Protein AF-A0A183EEW7-F1 (afdb_monomer_lite)

Foldseek 3Di:
DDDDDDDDDDDDDDPPPPDPPVPPPVVVVVVVDDPVVVVVVVVVVVCVVVVCCVPDPVNVVVVVVVVVVCCVVCVPPPVVVVVVVVVQVVPDDPDDDDPDDDDDDDPDPQPPLDQPPPPPPDDPQVSVVSSVLLVVLVVCVVVVVDDAQPDWDWDADPVDNDIDIDDGPDHSSRD

Sequence (175 aa):
MPGKTNGTANGSAERPFVGFDPEDPEYIKELQRPAAIKEDLSEMERRKRVQEVLESKSFCRELEELIKQESESHKSDPDHLKTLQRLSELTLPHGQIAASSLHNIGAGAVLPIADLRGSDKYTKLEKLLRNKLASLYRLADLFQWSQGIYNHITLRLPDSDEILINPFGLLYHEI

pLDDT: mean 73.31, std 17.77, range [33.22, 94.94]

Secondary structure (DSSP, 8-state):
---------------------TT-HHHHHHHTS-HHHHHHHHHHHHHHHHHHHHT-HHHHHHHHHHHHHHHHHSTT-HHHHHHHHHHHHHHS-TT----SS-SS--SS--------TT-TTS-HHHHHHHHHHHHHHHHHHHTT---TT-----EE-TTSS-EE-PPTT--GGG-

Structure (mmCIF, N/CA/C/O backbone):
data_AF-A0A183EEW7-F1
#
_entry.id   AF-A0A183EEW7-F1
#
loop_
_atom_site.group_PDB
_atom_site.id
_atom_site.type_symbol
_atom_site.label_atom_id
_atom_site.label_alt_id
_atom_site.label_comp_id
_atom_si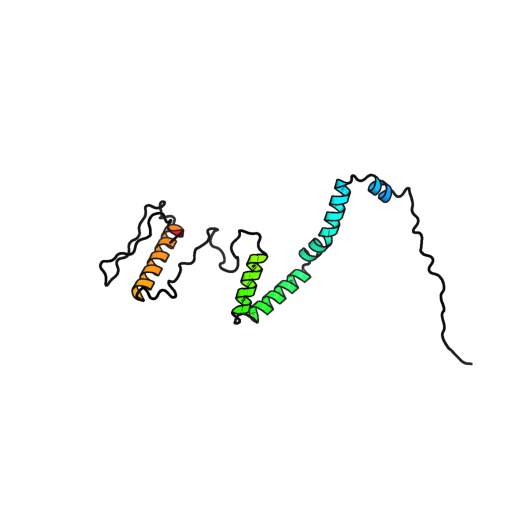te.label_asym_id
_atom_site.label_entity_id
_atom_site.label_seq_id
_atom_site.pdbx_PDB_ins_code
_atom_site.Cartn_x
_atom_site.Cartn_y
_atom_site.Cartn_z
_atom_site.occupancy
_atom_site.B_iso_or_equiv
_atom_site.auth_seq_id
_atom_site.auth_comp_id
_atom_site.auth_asym_id
_atom_site.auth_atom_id
_atom_site.pdbx_PDB_model_num
ATOM 1 N N . MET A 1 1 ? 20.729 -7.124 91.408 1.00 33.22 1 MET A N 1
ATOM 2 C CA . MET A 1 1 ? 2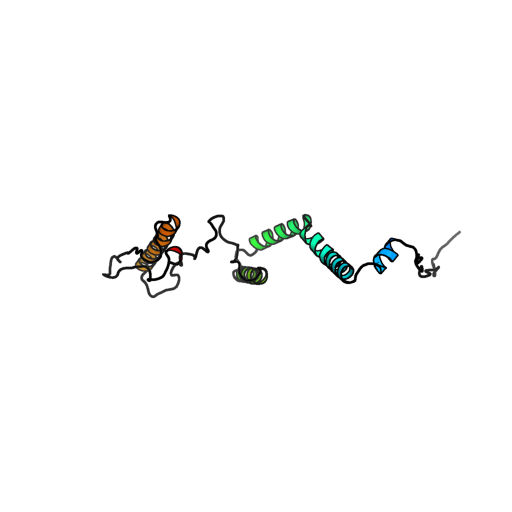1.500 -6.833 90.176 1.00 33.22 1 MET A CA 1
ATOM 3 C C . MET A 1 1 ? 22.124 -8.134 89.690 1.00 33.22 1 MET A C 1
ATOM 5 O O . MET A 1 1 ? 22.601 -8.847 90.564 1.00 33.22 1 MET A O 1
ATOM 9 N N . PRO A 1 2 ? 22.346 -8.353 88.383 1.00 47.50 2 PRO A N 1
ATOM 10 C CA . PRO A 1 2 ? 21.475 -8.501 87.195 1.00 47.50 2 PRO A CA 1
ATOM 11 C C . PRO A 1 2 ? 21.328 -10.027 86.854 1.00 47.50 2 PRO A C 1
ATOM 13 O O . PRO A 1 2 ? 21.739 -10.842 87.662 1.00 47.50 2 PRO A O 1
ATOM 16 N N . GLY A 1 3 ? 20.763 -10.565 85.767 1.00 33.66 3 GLY A N 1
ATOM 17 C CA . GLY A 1 3 ? 20.224 -10.056 84.509 1.00 33.66 3 GLY A CA 1
ATOM 18 C C . GLY A 1 3 ? 19.678 -11.207 83.625 1.00 33.66 3 GLY A C 1
ATOM 19 O O . GLY A 1 3 ? 20.114 -12.343 83.750 1.00 33.66 3 GLY A O 1
ATOM 20 N N . LYS A 1 4 ? 18.709 -10.849 82.766 1.00 43.38 4 LYS A N 1
ATOM 21 C CA . LYS A 1 4 ? 18.309 -11.366 81.430 1.00 43.38 4 LYS A CA 1
ATOM 22 C C . LYS A 1 4 ? 18.476 -12.868 81.087 1.00 43.38 4 LYS A C 1
ATOM 24 O O . LYS A 1 4 ? 19.589 -13.366 81.029 1.00 43.38 4 LYS A O 1
ATOM 29 N N . THR A 1 5 ? 17.412 -13.501 80.571 1.00 44.38 5 THR A N 1
ATOM 30 C CA . THR A 1 5 ? 17.242 -13.789 79.120 1.00 44.38 5 THR A CA 1
ATOM 31 C C . THR A 1 5 ? 15.863 -14.389 78.778 1.00 44.38 5 THR A C 1
ATOM 33 O O . THR A 1 5 ? 15.269 -15.131 79.548 1.00 44.38 5 THR A O 1
ATOM 36 N N . ASN A 1 6 ? 15.388 -13.957 77.607 1.00 37.22 6 ASN A N 1
ATOM 37 C CA . ASN A 1 6 ? 14.217 -14.285 76.785 1.00 37.22 6 ASN A CA 1
ATOM 38 C C . ASN A 1 6 ? 13.568 -15.678 76.867 1.00 37.22 6 ASN A C 1
ATOM 40 O O . ASN A 1 6 ? 14.247 -16.697 76.900 1.00 37.22 6 ASN A O 1
ATOM 44 N N . GLY A 1 7 ? 12.248 -15.687 76.642 1.00 34.69 7 GLY A N 1
ATOM 45 C CA . GLY A 1 7 ? 11.515 -16.864 76.174 1.00 34.69 7 GLY A CA 1
ATOM 46 C C . GLY A 1 7 ? 9.996 -16.695 76.204 1.00 34.69 7 GLY A C 1
ATOM 47 O O . GLY A 1 7 ? 9.325 -17.359 76.983 1.00 34.69 7 GLY A O 1
ATOM 48 N N . THR A 1 8 ? 9.442 -15.795 75.390 1.00 40.09 8 THR A N 1
ATOM 49 C CA . THR A 1 8 ? 7.995 -15.690 75.139 1.00 40.09 8 THR A CA 1
ATOM 50 C C . THR A 1 8 ? 7.510 -16.968 74.447 1.00 40.09 8 THR A C 1
ATOM 52 O O . THR A 1 8 ? 7.930 -17.244 73.326 1.00 40.09 8 THR A O 1
ATOM 55 N N . ALA A 1 9 ? 6.622 -17.737 75.082 1.00 33.97 9 ALA A N 1
ATOM 56 C CA . ALA A 1 9 ? 5.946 -18.873 74.455 1.00 33.97 9 ALA A CA 1
ATOM 57 C C . ALA A 1 9 ? 4.420 -18.705 74.548 1.00 33.97 9 ALA A C 1
ATOM 59 O O . ALA A 1 9 ? 3.813 -18.953 75.583 1.00 33.97 9 ALA A O 1
ATOM 60 N N . ASN A 1 10 ? 3.857 -18.249 73.424 1.00 34.56 10 ASN A N 1
ATOM 61 C CA . ASN A 1 10 ? 2.482 -18.396 72.935 1.00 34.56 10 ASN A CA 1
ATOM 62 C C . ASN A 1 10 ? 1.304 -18.118 73.884 1.00 34.56 10 ASN A C 1
ATOM 64 O O . ASN A 1 10 ? 0.737 -19.022 74.493 1.00 34.56 10 ASN A O 1
ATOM 68 N N . GLY A 1 11 ? 0.825 -16.871 73.834 1.00 34.47 11 GLY A N 1
ATOM 69 C CA . GLY A 1 11 ? -0.585 -16.541 74.030 1.00 34.47 11 GLY A CA 1
ATOM 70 C C . GLY A 1 11 ? -1.328 -16.512 72.686 1.00 34.47 11 GLY A C 1
ATOM 71 O O . GLY A 1 11 ? -0.882 -15.849 71.756 1.00 34.47 11 GLY A O 1
ATOM 72 N N . SER A 1 12 ? -2.439 -17.254 72.628 1.00 40.44 12 SER A N 1
ATOM 73 C CA . SER A 1 12 ? -3.678 -17.013 71.863 1.00 40.44 12 SER A CA 1
ATOM 74 C C . SER A 1 12 ? -3.612 -16.483 70.419 1.00 40.44 12 SER A C 1
ATOM 76 O O . SER A 1 12 ? -3.334 -15.311 70.183 1.00 40.44 12 SER A O 1
ATOM 78 N N . ALA A 1 13 ? -4.122 -17.283 69.481 1.00 38.66 13 ALA A N 1
ATOM 79 C CA . ALA A 1 13 ? -4.906 -16.758 68.365 1.00 38.66 13 ALA A CA 1
ATOM 80 C C . ALA A 1 13 ? -6.087 -17.705 68.127 1.00 38.66 13 ALA A C 1
ATOM 82 O O . ALA A 1 13 ? -6.046 -18.596 67.276 1.00 38.66 13 ALA A O 1
ATOM 83 N N . GLU A 1 14 ? -7.124 -17.543 68.951 1.00 43.19 14 GLU A N 1
ATOM 84 C CA . GLU A 1 14 ? -8.460 -18.000 68.592 1.00 43.19 14 GLU A CA 1
ATOM 85 C C . GLU A 1 14 ? -8.779 -17.448 67.204 1.00 43.19 14 GLU A C 1
ATOM 87 O O . GLU A 1 14 ? -8.611 -16.254 66.947 1.00 43.19 14 GLU A O 1
ATOM 92 N N . ARG A 1 15 ? -9.182 -18.325 66.283 1.00 52.72 15 ARG A N 1
ATOM 93 C CA . ARG A 1 15 ? -9.720 -17.887 64.998 1.00 52.72 15 ARG A CA 1
ATOM 94 C C . ARG A 1 15 ? -10.941 -17.030 65.326 1.00 52.72 15 ARG A C 1
ATOM 96 O O . ARG A 1 15 ? -11.871 -17.577 65.921 1.00 52.72 15 ARG A O 1
ATOM 103 N N . PRO A 1 16 ? -10.972 -15.735 64.978 1.00 44.00 16 PRO A N 1
ATOM 104 C CA . PRO A 1 16 ? -12.184 -14.973 65.166 1.00 44.00 16 PRO A CA 1
ATOM 105 C C . PRO A 1 16 ? -13.193 -15.565 64.184 1.00 44.00 16 PRO A C 1
ATOM 107 O O . PRO A 1 16 ? -13.060 -15.415 62.969 1.00 44.00 16 PRO A O 1
ATOM 110 N N . PHE A 1 17 ? -14.181 -16.289 64.706 1.00 48.69 17 PHE A N 1
ATOM 111 C CA . PHE A 1 17 ? -15.465 -16.397 64.036 1.00 48.69 17 PHE A CA 1
ATOM 112 C C . PHE A 1 17 ? -15.974 -14.959 63.936 1.00 48.69 17 PHE A C 1
ATOM 114 O O . PHE A 1 17 ? -16.529 -14.417 64.889 1.00 48.69 17 PHE A O 1
ATOM 121 N N . VAL A 1 18 ? -15.639 -14.297 62.827 1.00 58.03 18 VAL A N 1
ATOM 122 C CA . VAL A 1 18 ? -16.163 -12.981 62.472 1.00 58.03 18 VAL A CA 1
ATOM 123 C C . VAL A 1 18 ? -17.675 -13.106 62.569 1.00 58.03 18 VAL A C 1
ATOM 125 O O . VAL A 1 18 ? -18.242 -14.021 61.971 1.00 58.03 18 VAL A O 1
ATOM 128 N N . GLY A 1 19 ? -18.286 -12.268 63.409 1.00 58.41 19 GLY A N 1
ATOM 129 C CA . GLY A 1 19 ? -19.716 -12.287 63.682 1.00 58.41 19 GLY A CA 1
ATOM 130 C C . GLY A 1 19 ? -20.487 -12.295 62.372 1.00 58.41 19 GLY A C 1
ATOM 131 O O . GLY A 1 19 ? -20.518 -11.297 61.661 1.00 58.41 19 GLY A O 1
ATOM 132 N N . PHE A 1 20 ? -21.051 -13.453 62.043 1.00 56.03 20 PHE A N 1
ATOM 133 C CA . PHE A 1 20 ? -22.032 -13.583 60.987 1.00 56.03 20 PHE A CA 1
ATOM 134 C C . PHE A 1 20 ? -23.283 -12.905 61.526 1.00 56.03 20 PHE A C 1
ATOM 136 O O . PHE A 1 20 ? -23.960 -13.476 62.379 1.00 56.03 20 PHE A O 1
ATOM 143 N N . ASP A 1 21 ? -23.504 -11.657 61.123 1.00 68.25 21 ASP A N 1
ATOM 144 C CA . ASP A 1 21 ? -24.768 -10.979 61.358 1.00 68.25 21 ASP A CA 1
ATOM 145 C C . ASP A 1 21 ? -25.721 -11.400 60.228 1.00 68.25 21 ASP A C 1
ATOM 147 O O . ASP A 1 21 ? -25.573 -10.929 59.098 1.00 68.25 21 ASP A O 1
ATOM 151 N N . PRO A 1 22 ? -26.651 -12.341 60.477 1.00 65.38 22 PRO A N 1
ATOM 152 C CA . PRO A 1 22 ? -27.597 -12.790 59.460 1.00 65.38 22 PRO A CA 1
ATOM 153 C C . PRO A 1 22 ? -28.525 -11.667 58.971 1.00 65.38 22 PRO A C 1
ATOM 155 O O . PRO A 1 22 ? -29.168 -11.841 57.938 1.00 65.38 22 PRO A O 1
ATOM 158 N N . GLU A 1 23 ? -28.580 -10.536 59.683 1.00 67.38 23 GLU A N 1
ATOM 159 C CA . GLU A 1 23 ? -29.380 -9.360 59.342 1.00 67.38 23 GLU A CA 1
ATOM 160 C C . GLU A 1 23 ? -28.558 -8.248 58.658 1.00 67.38 23 GLU A C 1
ATOM 162 O O . GLU A 1 23 ? -29.085 -7.157 58.425 1.00 67.38 23 GLU A O 1
ATOM 167 N N . ASP A 1 24 ? -27.285 -8.492 58.302 1.00 79.19 24 ASP A N 1
ATOM 168 C CA . ASP A 1 24 ? -26.484 -7.510 57.561 1.00 79.19 24 ASP A CA 1
ATOM 169 C C . ASP A 1 24 ? -27.147 -7.204 56.197 1.00 79.19 24 ASP A C 1
ATOM 171 O O . ASP A 1 24 ? -27.303 -8.106 55.357 1.00 79.19 24 ASP A O 1
ATOM 175 N N . PRO A 1 25 ? -27.543 -5.942 55.933 1.00 72.44 25 PRO A N 1
ATOM 176 C CA . PRO A 1 25 ? -28.188 -5.561 54.681 1.00 72.44 25 PRO A CA 1
ATOM 177 C C . PRO A 1 25 ? -27.328 -5.837 53.436 1.00 72.44 25 PRO A C 1
ATOM 179 O O . PRO A 1 25 ? -27.893 -6.054 52.360 1.00 72.44 25 PRO A O 1
ATOM 182 N N . GLU A 1 26 ? -25.993 -5.856 53.543 1.00 71.75 26 GLU A N 1
ATOM 183 C CA . GLU A 1 26 ? -25.095 -6.250 52.443 1.00 71.75 26 GLU A CA 1
ATOM 184 C C . GLU A 1 26 ? -25.220 -7.751 52.130 1.00 71.75 26 GLU A C 1
ATOM 186 O O . GLU A 1 26 ? -25.389 -8.132 50.968 1.00 71.75 26 GLU A O 1
ATOM 191 N N . TYR A 1 27 ? -25.239 -8.601 53.162 1.00 71.06 27 TYR A N 1
ATOM 192 C CA . TYR A 1 27 ? -25.342 -10.056 53.028 1.00 71.06 27 TYR A CA 1
ATOM 193 C C . TYR A 1 27 ? -26.699 -10.496 52.455 1.00 71.06 27 TYR A C 1
ATOM 195 O O . TYR A 1 27 ? -26.764 -11.314 51.531 1.00 71.06 27 TYR A O 1
ATOM 203 N N . ILE A 1 28 ? -27.795 -9.897 52.935 1.00 75.69 28 ILE A N 1
ATOM 204 C CA . ILE A 1 28 ? -29.150 -10.157 52.421 1.00 75.69 28 ILE A CA 1
ATOM 205 C C . ILE A 1 28 ? -29.246 -9.765 50.940 1.00 75.69 28 ILE A C 1
ATOM 207 O O . ILE A 1 28 ? -29.796 -10.508 50.121 1.00 75.69 28 ILE A O 1
ATOM 211 N N . LYS A 1 29 ? -28.672 -8.617 50.571 1.00 74.81 29 LYS A N 1
ATOM 212 C CA . LYS A 1 29 ? -28.634 -8.129 49.188 1.00 74.81 29 LYS A CA 1
ATOM 213 C C . LYS A 1 29 ? -27.798 -9.031 48.281 1.00 74.81 29 LYS A C 1
ATOM 215 O O . LYS A 1 29 ? -28.120 -9.171 47.101 1.00 74.81 29 LYS A O 1
ATOM 220 N N . GLU A 1 30 ? -26.748 -9.650 48.810 1.00 70.31 30 GLU A N 1
ATOM 221 C CA . GLU A 1 30 ? -25.926 -10.606 48.073 1.00 70.31 30 GLU A CA 1
ATOM 222 C C . GLU A 1 30 ? -26.645 -11.947 47.844 1.00 70.31 30 GLU A C 1
ATOM 224 O O . GLU A 1 30 ? -26.549 -12.503 46.747 1.00 70.31 30 GLU A O 1
ATOM 229 N N . LEU A 1 31 ? -27.430 -12.428 48.819 1.00 74.38 31 LEU A N 1
ATOM 230 C CA . LEU A 1 31 ? -28.286 -13.617 48.670 1.00 74.38 31 LEU A CA 1
ATOM 231 C C . LEU A 1 31 ? -29.438 -13.401 47.680 1.00 74.38 31 LEU A C 1
ATOM 233 O O . LEU A 1 31 ? -29.817 -14.318 46.955 1.00 74.38 31 LEU A O 1
ATOM 237 N N . GLN A 1 32 ? -30.004 -12.192 47.657 1.00 77.00 32 GLN A N 1
ATOM 238 C CA . GLN A 1 32 ? -31.115 -11.824 46.773 1.00 77.00 32 GLN A CA 1
ATOM 239 C C . GLN A 1 32 ? -30.662 -11.450 45.353 1.00 77.00 32 GLN A C 1
ATOM 241 O O . GLN A 1 32 ? -31.503 -11.229 44.479 1.00 77.00 32 GLN A O 1
ATOM 246 N N . ARG A 1 33 ? -29.348 -11.371 45.094 1.00 82.31 33 ARG A N 1
ATOM 247 C CA . ARG A 1 33 ? -28.809 -10.997 43.784 1.00 82.31 33 ARG A CA 1
ATOM 248 C C . ARG A 1 33 ? -29.007 -12.144 42.773 1.00 82.31 33 ARG A C 1
ATOM 250 O O . ARG A 1 33 ? -28.500 -13.243 42.995 1.00 82.31 33 ARG A O 1
ATOM 257 N N . PRO A 1 34 ? -29.680 -11.904 41.631 1.00 83.44 34 PRO A N 1
ATOM 258 C CA . PRO A 1 34 ? -29.804 -12.886 40.555 1.00 83.44 34 PRO A CA 1
ATOM 259 C C . PRO A 1 34 ? -28.440 -13.392 40.062 1.00 83.44 34 PRO A C 1
ATOM 261 O O . PRO A 1 34 ? -27.483 -12.619 39.985 1.00 83.44 34 PRO A O 1
ATOM 264 N N . ALA A 1 35 ? -28.367 -14.668 39.666 1.00 76.75 35 ALA A N 1
ATOM 265 C CA . ALA A 1 35 ? -27.117 -15.331 39.276 1.00 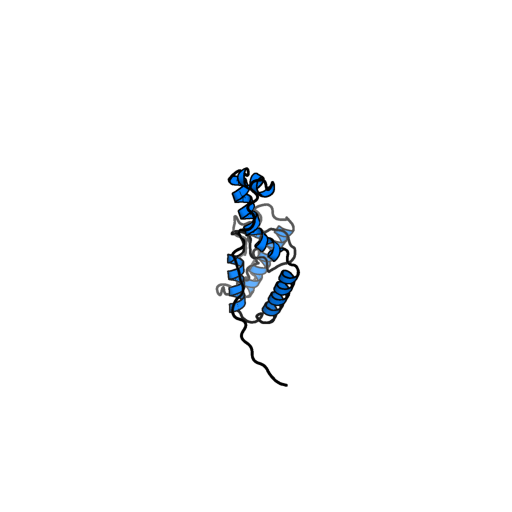76.75 35 ALA A CA 1
ATOM 266 C C . ALA A 1 35 ? -26.341 -14.588 38.170 1.00 76.75 35 ALA A C 1
ATOM 268 O O . ALA A 1 35 ? -25.135 -14.409 38.304 1.00 76.75 35 ALA A O 1
ATOM 269 N N . ALA A 1 36 ? -27.038 -14.069 37.152 1.00 78.81 36 ALA A N 1
ATOM 270 C CA . ALA A 1 36 ? -26.425 -13.300 36.064 1.00 78.81 36 ALA A CA 1
ATOM 271 C C . ALA A 1 36 ? -25.698 -12.035 36.562 1.00 78.81 36 ALA A C 1
ATOM 273 O O . ALA A 1 36 ? -24.580 -11.753 36.155 1.00 78.81 36 ALA A O 1
ATOM 274 N N . ILE A 1 37 ? -26.285 -11.307 37.521 1.00 78.69 37 ILE A N 1
ATOM 275 C CA . ILE A 1 37 ? -25.688 -10.076 38.066 1.00 78.69 37 ILE A CA 1
ATOM 276 C C . ILE A 1 37 ? -24.471 -10.405 38.943 1.00 78.69 37 ILE A C 1
ATOM 278 O O . ILE A 1 37 ? -23.512 -9.639 39.009 1.00 78.69 37 ILE A O 1
ATOM 282 N N . LYS A 1 38 ? -24.502 -11.544 39.645 1.00 81.00 38 LYS A N 1
ATOM 283 C CA . LYS A 1 38 ? -23.371 -12.006 40.459 1.00 81.00 38 LYS A CA 1
ATOM 284 C C . LYS A 1 38 ? -22.182 -12.413 39.586 1.00 81.00 38 LYS A C 1
ATOM 286 O O . LYS A 1 38 ? -21.050 -12.071 39.918 1.00 81.00 38 LYS A O 1
ATOM 291 N N . GLU A 1 39 ? -22.450 -13.100 38.480 1.00 82.44 39 GLU A N 1
ATOM 292 C CA . GLU A 1 39 ? -21.442 -13.459 37.483 1.00 82.44 39 GLU A CA 1
ATOM 293 C C . GLU A 1 39 ? -20.824 -12.204 36.855 1.00 82.44 39 GLU A C 1
ATOM 295 O O . GLU A 1 39 ? -19.605 -12.037 36.926 1.00 82.44 39 GLU A O 1
ATOM 300 N N . ASP A 1 40 ? -21.649 -11.261 36.395 1.00 84.81 40 ASP A N 1
ATOM 301 C CA . ASP A 1 40 ? -21.193 -9.987 35.829 1.00 84.81 40 ASP A CA 1
ATOM 302 C C . ASP A 1 40 ? -20.330 -9.176 36.809 1.00 84.81 40 ASP A C 1
ATOM 304 O O . ASP A 1 40 ? -19.291 -8.639 36.427 1.00 84.81 40 ASP A O 1
ATOM 308 N N . LEU A 1 41 ? -20.709 -9.095 38.091 1.00 82.38 41 LEU A N 1
ATOM 309 C CA . LEU A 1 41 ? -19.906 -8.405 39.110 1.00 82.38 41 LEU A CA 1
ATOM 310 C C . LEU A 1 41 ? -18.563 -9.095 39.349 1.00 82.38 41 LEU A C 1
ATOM 312 O O . LEU A 1 41 ? -17.545 -8.413 39.441 1.00 82.38 41 LEU A O 1
ATOM 316 N N . SER A 1 42 ? -18.540 -10.429 39.372 1.00 82.50 42 SER A N 1
ATOM 317 C CA . SER A 1 42 ? -17.289 -11.185 39.478 1.00 82.50 42 SER A CA 1
ATOM 318 C C . SER A 1 42 ? -16.390 -10.974 38.254 1.00 82.50 42 SER A C 1
ATOM 320 O O . SER A 1 42 ? -15.171 -10.837 38.384 1.00 82.50 42 SER A O 1
ATOM 322 N N . GLU A 1 43 ? -16.978 -10.868 37.058 1.00 82.75 43 GLU A N 1
ATOM 323 C CA . GLU A 1 43 ? -16.247 -10.541 35.839 1.00 82.75 43 GLU A CA 1
ATOM 324 C C . GLU A 1 43 ? -15.702 -9.112 35.874 1.00 82.75 43 GLU A C 1
ATOM 326 O O . GLU A 1 43 ? -14.543 -8.892 35.509 1.00 82.75 43 GLU A O 1
ATOM 331 N N . MET A 1 44 ? -16.501 -8.145 36.333 1.00 79.06 44 MET A N 1
ATOM 332 C CA . MET A 1 44 ? -16.076 -6.756 36.501 1.00 79.06 44 MET A CA 1
ATOM 333 C C . MET A 1 44 ? -14.939 -6.639 37.523 1.00 79.06 44 MET A C 1
ATOM 335 O O . MET A 1 44 ? -13.940 -5.976 37.246 1.00 79.06 44 MET A O 1
ATOM 339 N N . GLU A 1 45 ? -15.014 -7.338 38.656 1.00 81.00 45 GLU A N 1
ATOM 340 C CA . GLU A 1 45 ? -13.935 -7.393 39.650 1.00 81.00 45 GLU A CA 1
ATOM 341 C C . GLU A 1 45 ? -12.673 -8.067 39.097 1.00 81.00 45 GLU A C 1
ATOM 343 O O . GLU A 1 45 ? -11.559 -7.584 39.319 1.00 81.00 45 GLU A O 1
ATOM 348 N N . ARG A 1 46 ? -12.823 -9.132 38.298 1.00 80.44 46 ARG A N 1
ATOM 349 C CA . ARG A 1 46 ? -11.697 -9.787 37.617 1.00 80.44 46 ARG A CA 1
ATOM 350 C C . ARG A 1 46 ? -10.991 -8.835 36.649 1.00 80.44 46 ARG A C 1
ATOM 352 O O . ARG A 1 46 ? -9.761 -8.853 36.569 1.00 80.44 46 ARG A O 1
ATOM 359 N N . ARG A 1 47 ? -11.753 -8.003 35.932 1.00 82.56 47 ARG A N 1
ATOM 360 C CA . ARG A 1 47 ? -11.241 -7.014 34.966 1.00 82.56 47 ARG A CA 1
ATOM 361 C C . ARG A 1 47 ? -10.719 -5.735 35.632 1.00 82.56 47 ARG A C 1
ATOM 363 O O . ARG A 1 47 ? -9.904 -5.048 35.024 1.00 82.56 47 ARG A O 1
ATOM 370 N N . LYS A 1 48 ? -11.094 -5.449 36.885 1.00 86.50 48 LYS A N 1
ATOM 371 C CA . LYS A 1 48 ? -10.679 -4.247 37.631 1.00 86.50 48 LYS A CA 1
ATOM 372 C C . LYS A 1 48 ? -9.160 -4.071 37.697 1.00 86.50 48 LYS A C 1
ATOM 374 O O . LYS A 1 48 ? -8.664 -2.985 37.432 1.00 86.50 48 LYS A O 1
ATOM 379 N N . ARG A 1 49 ? -8.411 -5.150 37.953 1.00 82.44 49 ARG A N 1
ATOM 380 C CA . ARG A 1 49 ? -6.935 -5.096 37.986 1.00 82.44 49 ARG A CA 1
ATOM 381 C C . ARG A 1 49 ? -6.321 -4.738 36.631 1.00 82.44 49 ARG A C 1
ATOM 383 O O . ARG A 1 49 ? -5.320 -4.038 36.583 1.00 82.44 49 ARG A O 1
ATOM 390 N N . VAL A 1 50 ? -6.907 -5.218 35.534 1.00 83.38 50 VAL A N 1
ATOM 391 C CA . VAL A 1 50 ? -6.441 -4.888 34.176 1.00 83.38 50 VAL A CA 1
ATOM 392 C C . VAL A 1 50 ? -6.731 -3.422 33.871 1.00 83.38 50 VAL A C 1
ATOM 394 O O . VAL A 1 50 ? -5.864 -2.730 33.348 1.00 83.38 50 VAL A O 1
ATOM 397 N N . GLN A 1 51 ? -7.913 -2.942 34.258 1.00 81.44 51 GLN A N 1
ATOM 398 C CA . GLN A 1 51 ? -8.286 -1.538 34.118 1.00 81.44 51 GLN A CA 1
ATOM 399 C C . GLN A 1 51 ? -7.325 -0.621 34.885 1.00 81.44 51 GLN A C 1
ATOM 401 O O . GLN A 1 51 ? -6.810 0.331 34.311 1.00 81.44 51 GLN A O 1
ATOM 406 N N . GLU A 1 52 ? -7.017 -0.950 36.142 1.00 86.00 52 GLU A N 1
ATOM 407 C CA . GLU A 1 52 ? -6.063 -0.193 36.964 1.00 86.00 52 GLU A CA 1
ATOM 408 C C . GLU A 1 52 ? -4.665 -0.127 36.325 1.00 86.00 52 GLU A C 1
ATOM 410 O O . GLU A 1 52 ? -4.006 0.909 36.391 1.00 86.00 52 GLU A O 1
ATOM 415 N N . VAL A 1 53 ? -4.215 -1.200 35.663 1.00 85.38 53 VAL A N 1
ATOM 416 C CA . VAL A 1 53 ? -2.934 -1.219 34.934 1.00 85.38 53 VAL A CA 1
ATOM 417 C C . VAL A 1 53 ? -2.990 -0.362 33.666 1.00 85.38 53 VAL A C 1
ATOM 419 O O . VAL A 1 53 ? -2.058 0.396 33.414 1.00 85.38 53 VAL A O 1
ATOM 422 N N . LEU A 1 54 ? -4.073 -0.440 32.886 1.00 78.62 54 LEU A N 1
ATOM 423 C CA . LEU A 1 54 ? -4.245 0.347 31.657 1.00 78.62 54 LEU A CA 1
ATOM 424 C C . LEU A 1 54 ? -4.417 1.851 31.929 1.00 78.62 54 LEU A C 1
ATOM 426 O O . LEU A 1 54 ? -3.996 2.675 31.122 1.00 78.62 54 LEU A O 1
ATOM 430 N N . GLU A 1 55 ? -5.015 2.219 33.062 1.00 84.75 55 GLU A N 1
ATOM 431 C CA . GLU A 1 55 ? -5.190 3.615 33.486 1.00 84.75 55 GLU A CA 1
ATOM 432 C C . GLU A 1 55 ? -3.963 4.183 34.222 1.00 84.75 55 GLU A C 1
ATOM 434 O O . GLU A 1 55 ? -3.877 5.393 34.471 1.00 84.75 55 GLU A O 1
ATOM 439 N N . SER A 1 56 ? -2.991 3.336 34.571 1.00 91.94 56 SER A N 1
ATOM 440 C CA . SER A 1 56 ? -1.799 3.741 35.312 1.00 91.94 56 SER A CA 1
ATOM 441 C C . SER A 1 56 ? -0.866 4.606 34.460 1.00 91.94 56 SER A C 1
ATOM 443 O O . SER A 1 56 ? -0.092 4.131 33.630 1.00 91.94 56 SER A O 1
ATOM 445 N N . LYS A 1 57 ? -0.876 5.919 34.724 1.00 89.12 57 LYS A N 1
ATOM 446 C CA . LYS A 1 57 ? -0.012 6.895 34.034 1.00 89.12 57 LYS A CA 1
ATOM 447 C C . LYS A 1 57 ? 1.484 6.649 34.247 1.00 89.12 57 LYS A C 1
ATOM 449 O O . LYS A 1 57 ? 2.278 6.975 33.370 1.00 89.12 57 LYS A O 1
ATOM 454 N N . SER A 1 58 ? 1.881 6.117 35.404 1.00 89.44 58 SER A N 1
ATOM 455 C CA . SER A 1 58 ? 3.287 5.797 35.679 1.00 89.44 58 SER A CA 1
ATOM 456 C C . SER A 1 58 ? 3.751 4.596 34.867 1.00 89.44 58 SER A C 1
ATOM 458 O O . SER A 1 58 ? 4.844 4.633 34.316 1.00 89.44 58 SER A O 1
ATOM 460 N N . PHE A 1 59 ? 2.894 3.581 34.742 1.00 89.50 59 PHE A N 1
ATOM 461 C CA . PHE A 1 59 ? 3.174 2.395 33.945 1.00 89.50 59 PHE A CA 1
ATOM 462 C C . PHE A 1 59 ? 3.302 2.737 32.457 1.00 89.50 59 PHE A C 1
ATOM 464 O O . PHE A 1 59 ? 4.282 2.353 31.827 1.00 89.50 59 PHE A O 1
ATOM 471 N N . CYS A 1 60 ? 2.380 3.539 31.909 1.00 83.12 60 CYS A N 1
ATOM 472 C CA . CYS A 1 60 ? 2.486 4.007 30.523 1.00 83.12 60 CYS A CA 1
ATOM 473 C C . CYS A 1 60 ? 3.789 4.776 30.276 1.00 83.12 60 CYS A C 1
ATOM 475 O O . CYS A 1 60 ? 4.472 4.527 29.288 1.00 83.12 60 CYS A O 1
ATOM 477 N N . ARG A 1 61 ? 4.165 5.673 31.195 1.00 87.88 61 ARG A N 1
ATOM 478 C CA . ARG A 1 61 ? 5.408 6.444 31.081 1.00 87.88 61 ARG A CA 1
ATOM 479 C C . ARG A 1 61 ? 6.651 5.550 31.102 1.00 87.88 61 ARG A C 1
ATOM 481 O O . ARG A 1 61 ? 7.566 5.777 30.320 1.00 87.88 61 ARG A O 1
ATOM 488 N N . GLU A 1 62 ? 6.685 4.557 31.984 1.00 88.62 62 GLU A N 1
ATOM 489 C CA . GLU A 1 62 ? 7.791 3.597 32.074 1.00 88.62 62 GLU A CA 1
ATOM 490 C C . GLU A 1 62 ? 7.901 2.745 30.800 1.00 88.62 62 GLU A C 1
ATOM 492 O O . GLU A 1 62 ? 8.996 2.559 30.272 1.00 88.62 62 GLU A O 1
ATOM 497 N N . LEU A 1 63 ? 6.767 2.300 30.245 1.00 85.12 63 LEU A N 1
ATOM 498 C CA . LEU A 1 63 ? 6.730 1.588 28.967 1.00 85.12 63 LEU A CA 1
ATOM 499 C C . LEU A 1 63 ? 7.216 2.453 27.801 1.00 85.12 63 LEU A C 1
ATOM 501 O O . LEU A 1 63 ? 7.988 1.976 26.973 1.00 85.12 63 LEU A O 1
ATOM 505 N N . GLU A 1 64 ? 6.793 3.715 27.724 1.00 81.62 64 GLU A N 1
ATOM 506 C CA . GLU A 1 64 ? 7.258 4.650 26.693 1.00 81.62 64 GLU A CA 1
ATOM 507 C C . GLU A 1 64 ? 8.776 4.870 26.771 1.00 81.62 64 GLU A C 1
ATOM 509 O O . GLU A 1 64 ? 9.455 4.901 25.742 1.00 81.62 64 GLU A O 1
ATOM 514 N N . GLU A 1 65 ? 9.320 4.987 27.984 1.00 87.38 65 GLU A N 1
ATOM 515 C CA . GLU A 1 65 ? 10.757 5.142 28.214 1.00 87.38 65 GLU A CA 1
ATOM 516 C C . GLU A 1 65 ? 11.536 3.883 27.806 1.00 87.38 65 GLU A C 1
ATOM 518 O O . GLU A 1 65 ? 12.541 3.985 27.097 1.00 87.38 65 GLU A O 1
ATOM 523 N N . LEU A 1 66 ? 11.023 2.699 28.153 1.00 83.06 66 LEU A N 1
ATOM 524 C CA . LEU A 1 66 ? 11.612 1.417 27.773 1.00 83.06 66 LEU A CA 1
ATOM 525 C C . LEU A 1 66 ? 11.598 1.208 26.251 1.00 83.06 66 LEU A C 1
ATOM 527 O O . LEU A 1 66 ? 12.625 0.861 25.669 1.00 83.06 66 LEU A O 1
ATOM 531 N N . ILE A 1 67 ? 10.468 1.486 25.589 1.00 80.56 67 ILE A N 1
ATOM 532 C CA . ILE A 1 67 ? 10.337 1.400 24.125 1.00 80.56 67 ILE A CA 1
ATOM 533 C C . ILE A 1 67 ? 11.334 2.340 23.452 1.00 80.56 67 ILE A C 1
ATOM 535 O O . ILE A 1 67 ? 11.996 1.962 22.483 1.00 80.56 67 ILE A O 1
ATOM 539 N N . LYS A 1 68 ? 11.469 3.569 23.962 1.00 76.62 68 LYS A N 1
ATOM 540 C CA . LYS A 1 68 ? 12.419 4.536 23.417 1.00 76.62 68 LYS A CA 1
ATOM 541 C C . LYS A 1 68 ? 13.855 4.025 23.544 1.00 76.62 68 LYS A C 1
ATOM 543 O O . LYS A 1 68 ? 14.575 4.031 22.545 1.00 76.62 68 LYS A O 1
ATOM 548 N N . GLN A 1 69 ? 14.240 3.519 24.715 1.00 80.31 69 GLN A N 1
ATOM 549 C CA . GLN A 1 69 ? 15.566 2.948 24.958 1.00 80.31 69 GLN A CA 1
ATOM 550 C C . GLN A 1 69 ? 15.854 1.750 24.042 1.00 80.31 69 GLN A C 1
ATOM 552 O O . GLN A 1 69 ? 16.925 1.672 23.436 1.00 80.31 69 GLN A O 1
ATOM 557 N N . GLU A 1 70 ? 14.897 0.836 23.893 1.00 73.19 70 GLU A N 1
ATOM 558 C CA . GLU A 1 70 ? 15.049 -0.349 23.050 1.00 73.19 70 GLU A CA 1
ATOM 559 C C . GLU A 1 70 ? 15.131 0.024 21.559 1.00 73.19 70 GLU A C 1
ATOM 561 O O . GLU A 1 70 ? 15.986 -0.493 20.836 1.00 73.19 70 GLU A O 1
ATOM 566 N N . SER A 1 71 ? 14.340 1.010 21.115 1.00 68.81 71 SER A N 1
ATOM 567 C CA . SER A 1 71 ? 14.385 1.539 19.744 1.00 68.81 71 SER A CA 1
ATOM 568 C C . SER A 1 71 ? 15.703 2.246 19.403 1.00 68.81 71 SER A C 1
ATOM 570 O O . SER A 1 71 ? 16.128 2.248 18.249 1.00 68.81 71 SER A O 1
ATOM 572 N N . GLU A 1 72 ? 16.365 2.863 20.384 1.00 70.81 72 GLU A N 1
ATOM 573 C CA . GLU A 1 72 ? 17.656 3.528 20.195 1.00 70.81 72 GLU A CA 1
ATOM 574 C C . GLU A 1 72 ? 18.812 2.520 20.230 1.00 70.81 72 GLU A C 1
ATOM 576 O O . GLU A 1 72 ? 19.740 2.636 19.430 1.00 70.81 72 GLU A O 1
ATOM 581 N N . SER A 1 73 ? 18.720 1.499 21.087 1.00 69.44 73 SER A N 1
ATOM 582 C CA . SER A 1 73 ? 19.734 0.452 21.245 1.00 69.44 73 SER A CA 1
ATOM 583 C C . SER A 1 73 ? 19.772 -0.538 20.072 1.00 69.44 73 SER A C 1
ATOM 585 O O . SER A 1 73 ? 20.853 -0.937 19.641 1.00 69.44 73 SER A O 1
ATOM 587 N N . HIS A 1 74 ? 18.614 -0.919 19.517 1.00 62.81 74 HIS A N 1
ATOM 588 C CA . HIS A 1 74 ? 18.507 -1.991 18.512 1.00 62.81 74 HIS A CA 1
ATOM 589 C C . HIS A 1 74 ? 18.228 -1.519 17.077 1.00 62.81 74 HIS A C 1
ATOM 591 O O . HIS A 1 74 ? 17.971 -2.336 16.195 1.00 62.81 74 HIS A O 1
ATOM 597 N N . LYS A 1 75 ? 18.370 -0.218 16.784 1.00 60.62 75 LYS A N 1
ATOM 598 C CA . LYS A 1 75 ? 18.212 0.351 15.424 1.00 60.62 75 LYS A CA 1
ATOM 599 C C . LYS A 1 75 ? 19.036 -0.349 14.334 1.00 60.62 75 LYS A C 1
ATOM 601 O O . LYS A 1 75 ? 18.670 -0.285 13.163 1.00 60.62 75 LYS A O 1
ATOM 606 N N . SER A 1 76 ? 20.145 -0.979 14.714 1.00 61.47 76 SER A N 1
ATOM 607 C CA . SER A 1 76 ? 21.104 -1.606 13.800 1.00 61.47 76 SER A CA 1
ATOM 608 C C . SER A 1 76 ? 20.989 -3.131 13.732 1.00 61.47 76 SER A C 1
ATOM 610 O O . SER A 1 76 ? 21.717 -3.738 12.949 1.00 61.47 76 SER A O 1
ATOM 612 N N . ASP A 1 77 ? 20.124 -3.752 14.542 1.00 71.31 77 ASP A N 1
ATOM 613 C CA . ASP A 1 77 ? 19.983 -5.207 14.601 1.00 71.31 77 ASP A CA 1
ATOM 614 C C . ASP A 1 77 ? 18.799 -5.679 13.727 1.00 71.31 77 ASP A C 1
ATOM 616 O O . ASP A 1 77 ? 17.631 -5.481 14.084 1.00 71.31 77 ASP A O 1
ATOM 620 N N . PRO A 1 78 ? 19.065 -6.287 12.556 1.00 70.31 78 PRO A N 1
ATOM 621 C CA . PRO A 1 78 ? 18.027 -6.677 11.607 1.00 70.31 78 PRO A CA 1
ATOM 622 C C . PRO A 1 78 ? 17.101 -7.784 12.128 1.00 70.31 78 PRO A C 1
ATOM 624 O O . PRO A 1 78 ? 15.992 -7.925 11.607 1.00 70.31 78 PRO A O 1
ATOM 627 N N . ASP A 1 79 ? 17.515 -8.573 13.121 1.00 76.19 79 ASP A N 1
ATOM 628 C CA . ASP A 1 79 ? 16.691 -9.663 13.658 1.00 76.19 79 ASP A CA 1
ATOM 629 C C . ASP A 1 79 ? 15.733 -9.180 14.758 1.00 76.19 79 ASP A C 1
ATOM 631 O O . ASP A 1 79 ? 14.610 -9.687 14.881 1.00 76.19 79 ASP A O 1
ATOM 635 N N . HIS A 1 80 ? 16.111 -8.121 15.479 1.00 75.69 80 HIS A N 1
ATOM 636 C CA . HIS A 1 80 ? 15.235 -7.439 16.435 1.00 75.69 80 HIS A CA 1
ATOM 637 C C . HIS A 1 80 ? 14.043 -6.772 15.735 1.00 75.69 80 HIS A C 1
ATOM 639 O O . HIS A 1 80 ? 12.893 -6.990 16.122 1.00 75.69 80 HIS A O 1
ATOM 645 N N . LEU A 1 81 ? 14.286 -6.082 14.615 1.00 70.25 81 LEU A N 1
ATOM 646 C CA . LEU A 1 81 ? 13.228 -5.456 13.811 1.00 70.25 81 LEU A CA 1
ATOM 647 C C . LEU A 1 81 ? 12.203 -6.469 13.277 1.00 70.25 81 LEU A C 1
ATOM 649 O O . LEU A 1 81 ? 10.999 -6.216 13.327 1.00 70.25 81 LEU A O 1
ATOM 653 N N . LYS A 1 82 ? 12.656 -7.643 12.815 1.00 76.44 82 LYS A N 1
ATOM 654 C CA . LYS A 1 82 ? 11.757 -8.729 12.379 1.00 76.44 82 LYS A CA 1
ATOM 655 C C . LYS A 1 82 ? 10.911 -9.270 13.530 1.00 76.44 82 LYS A C 1
ATOM 657 O O . LYS A 1 82 ? 9.760 -9.652 13.326 1.00 76.44 82 LYS A O 1
ATOM 662 N N . THR A 1 83 ? 11.477 -9.315 14.733 1.00 80.44 83 THR A N 1
ATOM 663 C CA . THR A 1 83 ? 10.772 -9.786 15.929 1.00 80.44 83 THR A CA 1
ATOM 664 C C . THR A 1 83 ? 9.681 -8.799 16.334 1.00 80.44 83 THR A C 1
ATOM 666 O O . THR A 1 83 ? 8.542 -9.216 16.531 1.00 80.44 83 THR A O 1
ATOM 669 N N . LEU A 1 84 ? 9.978 -7.495 16.356 1.00 72.50 84 LEU A N 1
ATOM 670 C CA . LEU A 1 84 ? 8.975 -6.451 16.597 1.00 72.50 84 LEU A CA 1
ATOM 671 C C . LEU A 1 84 ? 7.854 -6.471 15.553 1.00 72.50 84 LEU A C 1
ATOM 673 O O . LEU A 1 84 ? 6.681 -6.367 15.909 1.00 72.50 84 LEU A O 1
ATOM 677 N N . GLN A 1 85 ? 8.196 -6.673 14.278 1.00 70.38 85 GLN A N 1
ATOM 678 C CA . GLN A 1 85 ? 7.208 -6.826 13.212 1.00 70.38 85 GLN A CA 1
ATOM 679 C C . GLN A 1 85 ? 6.273 -8.014 13.484 1.00 70.38 85 GLN A C 1
ATOM 681 O O . GLN A 1 85 ? 5.054 -7.869 13.433 1.00 70.38 85 GLN A O 1
ATOM 686 N N . ARG A 1 86 ? 6.827 -9.171 13.858 1.00 74.00 86 ARG A N 1
ATOM 687 C CA . ARG A 1 86 ? 6.039 -10.375 14.148 1.00 74.00 86 ARG A CA 1
ATOM 688 C C . ARG A 1 86 ? 5.191 -10.254 15.416 1.00 74.00 86 ARG A C 1
ATOM 690 O O . ARG A 1 86 ? 4.097 -10.806 15.479 1.00 74.00 86 ARG A O 1
ATOM 697 N N . LEU A 1 87 ? 5.674 -9.535 16.427 1.00 73.88 87 LEU A N 1
ATOM 698 C CA . LEU A 1 87 ? 4.909 -9.249 17.644 1.00 73.88 87 LEU A CA 1
ATOM 699 C C . LEU A 1 87 ? 3.769 -8.256 17.381 1.00 73.88 87 LEU A C 1
ATOM 701 O O . LEU A 1 87 ? 2.681 -8.419 17.932 1.00 73.88 87 LEU A O 1
ATOM 705 N N . SER A 1 88 ? 3.979 -7.280 16.497 1.00 66.25 88 SER A N 1
ATOM 706 C CA . SER A 1 88 ? 2.922 -6.385 16.013 1.00 66.25 88 SER A CA 1
ATOM 707 C C . SER A 1 88 ? 1.818 -7.178 15.301 1.00 66.25 88 SER A C 1
ATOM 709 O O . SER A 1 88 ? 0.643 -7.052 15.635 1.00 66.25 88 SER A O 1
ATOM 711 N N . GLU A 1 89 ? 2.187 -8.114 14.423 1.00 68.31 89 GLU A N 1
ATOM 712 C CA . GLU A 1 89 ? 1.227 -8.990 13.729 1.00 68.31 89 GLU A CA 1
ATOM 713 C C . GLU A 1 89 ? 0.375 -9.851 14.679 1.00 68.31 89 GLU A C 1
ATOM 715 O O . GLU A 1 89 ? -0.782 -10.138 14.379 1.00 68.31 89 GLU A O 1
ATOM 720 N N . LEU A 1 90 ? 0.923 -10.261 15.827 1.00 71.31 90 LEU A N 1
ATOM 721 C CA . LEU A 1 90 ? 0.219 -11.088 16.814 1.00 71.31 90 LEU A CA 1
ATOM 722 C C . LEU A 1 90 ? -0.677 -10.287 17.766 1.00 71.31 90 LEU A C 1
ATOM 724 O O . LEU A 1 90 ? -1.593 -10.855 18.360 1.00 71.31 90 LEU A O 1
ATOM 728 N N . THR A 1 91 ? -0.397 -8.999 17.953 1.00 66.31 91 THR A N 1
ATOM 729 C CA . THR A 1 91 ? -1.083 -8.152 18.940 1.00 66.31 91 THR A CA 1
ATOM 730 C C . THR A 1 91 ? -2.185 -7.292 18.332 1.00 66.31 91 THR A C 1
ATOM 732 O O . THR A 1 91 ? -3.091 -6.879 19.058 1.00 66.31 91 THR A O 1
ATOM 735 N N . LEU A 1 92 ? -2.172 -7.063 17.014 1.00 65.31 92 LEU A N 1
ATOM 736 C CA . LEU A 1 92 ? -3.288 -6.417 16.331 1.00 65.31 92 LEU A CA 1
ATOM 737 C C . LEU A 1 92 ? -4.406 -7.435 16.023 1.00 65.31 92 LEU A C 1
ATOM 739 O O . LEU A 1 92 ? -4.136 -8.526 15.512 1.00 65.31 92 LEU A O 1
ATOM 743 N N . PRO A 1 93 ? -5.684 -7.101 16.291 1.00 49.59 93 PRO A N 1
ATOM 744 C CA . PRO A 1 93 ? -6.800 -7.918 15.838 1.00 49.59 93 PRO A CA 1
ATOM 745 C C . PRO A 1 93 ? -6.739 -8.035 14.311 1.00 49.59 93 PRO A C 1
ATOM 747 O O . PRO A 1 93 ? -6.537 -7.045 13.607 1.00 49.59 93 PRO A O 1
ATOM 750 N N . HIS A 1 94 ? -6.876 -9.269 13.821 1.00 48.28 94 HIS A N 1
ATOM 751 C CA . HIS A 1 94 ? -6.801 -9.633 12.408 1.00 48.28 94 HIS A CA 1
ATOM 752 C C . HIS A 1 94 ? -7.497 -8.593 11.513 1.00 48.28 94 HIS A C 1
ATOM 754 O O . HIS A 1 94 ? -8.718 -8.451 11.562 1.00 48.28 94 HIS A O 1
ATOM 760 N N . GLY A 1 95 ? -6.718 -7.901 10.673 1.00 48.88 95 GLY A N 1
ATOM 761 C CA . GLY A 1 95 ? -7.250 -7.103 9.565 1.00 48.88 95 GLY A CA 1
ATOM 762 C C . GLY A 1 95 ? -6.892 -5.616 9.520 1.00 48.88 95 GLY A C 1
ATOM 763 O O . GLY A 1 95 ? -7.338 -4.958 8.583 1.00 48.88 95 GLY A O 1
ATOM 764 N N . GLN A 1 96 ? -6.089 -5.065 10.439 1.00 48.03 96 GLN A N 1
ATOM 765 C CA . GLN A 1 96 ? -5.573 -3.696 10.281 1.00 48.03 96 GLN A CA 1
ATOM 766 C C . GLN A 1 96 ? -4.046 -3.658 10.171 1.00 48.03 96 GLN A C 1
ATOM 768 O O . GLN A 1 96 ? -3.309 -4.134 11.026 1.00 48.03 96 GLN A O 1
ATOM 773 N N . ILE A 1 97 ? -3.617 -3.134 9.026 1.00 50.84 97 ILE A N 1
ATOM 774 C CA . ILE A 1 97 ? -2.261 -3.081 8.485 1.00 50.84 97 ILE A CA 1
ATOM 775 C C . ILE A 1 97 ? -1.322 -2.340 9.448 1.00 50.84 97 ILE A C 1
ATOM 777 O O . ILE A 1 97 ? -1.685 -1.306 10.005 1.00 50.84 97 ILE A O 1
ATOM 781 N N . ALA A 1 98 ? -0.110 -2.879 9.614 1.00 45.53 98 ALA A N 1
ATOM 782 C CA . ALA A 1 98 ? 0.953 -2.394 10.487 1.00 45.53 98 ALA A CA 1
ATOM 783 C C . ALA A 1 98 ? 1.146 -0.864 10.434 1.00 45.53 98 ALA A C 1
ATOM 785 O O . ALA A 1 98 ? 1.723 -0.307 9.499 1.00 45.53 98 ALA A O 1
ATOM 786 N N . ALA A 1 99 ? 0.702 -0.189 11.494 1.00 51.59 99 ALA A N 1
ATOM 787 C CA . ALA A 1 99 ? 0.948 1.221 11.743 1.00 51.59 99 ALA A CA 1
ATOM 788 C C . ALA A 1 99 ? 2.335 1.402 12.376 1.00 51.59 99 ALA A C 1
ATOM 790 O O . ALA A 1 99 ? 2.477 1.416 13.594 1.00 51.59 99 ALA A O 1
ATOM 791 N N . SER A 1 100 ? 3.379 1.521 11.556 1.00 42.66 100 SER A N 1
ATOM 792 C CA . SER A 1 100 ? 4.673 2.112 11.960 1.00 42.66 100 SER A CA 1
ATOM 793 C C . SER A 1 100 ? 5.440 2.682 10.765 1.00 42.66 100 SER A C 1
ATOM 795 O O . SER A 1 100 ? 6.667 2.659 10.710 1.00 42.66 100 SER A O 1
ATOM 797 N N . SER A 1 101 ? 4.725 3.200 9.770 1.00 46.41 101 SER A N 1
ATOM 798 C CA . SER A 1 101 ? 5.291 4.137 8.809 1.00 46.41 101 SER A CA 1
ATOM 799 C C . SER A 1 101 ? 4.176 4.997 8.233 1.00 46.41 101 SER A C 1
ATOM 801 O O . SER A 1 101 ? 3.184 4.481 7.734 1.00 46.41 101 SER A O 1
ATOM 803 N N . LEU A 1 102 ? 4.436 6.304 8.256 1.00 44.44 102 LEU A N 1
ATOM 804 C CA . LEU A 1 102 ? 3.760 7.392 7.546 1.00 44.44 102 LEU A CA 1
ATOM 805 C C . LEU A 1 102 ? 2.663 8.126 8.332 1.00 44.44 102 LEU A C 1
ATOM 807 O O . LEU A 1 102 ? 1.492 7.765 8.370 1.00 44.44 102 LEU A O 1
ATOM 811 N N . HIS A 1 103 ? 3.083 9.252 8.907 1.00 37.66 103 HIS A N 1
ATOM 812 C CA . HIS A 1 103 ? 2.223 10.381 9.215 1.00 37.66 103 HIS A CA 1
ATOM 813 C C . HIS A 1 103 ? 1.336 10.739 8.003 1.00 37.66 103 HIS A C 1
ATOM 815 O O . HIS A 1 103 ? 1.845 11.076 6.939 1.00 37.66 103 HIS A O 1
ATOM 821 N N . ASN A 1 104 ? 0.020 10.754 8.223 1.00 44.72 104 ASN A N 1
ATOM 822 C CA . ASN A 1 104 ? -0.929 11.683 7.603 1.00 44.72 104 ASN A CA 1
ATOM 823 C C . ASN A 1 104 ? -0.994 11.748 6.058 1.00 44.72 104 ASN A C 1
ATOM 825 O O . ASN A 1 104 ? -0.746 12.805 5.493 1.00 44.72 104 ASN A O 1
ATOM 829 N N . ILE A 1 105 ? -1.456 10.692 5.378 1.00 41.91 105 ILE A N 1
ATOM 830 C CA . ILE A 1 105 ? -2.227 10.806 4.117 1.00 41.91 105 ILE A CA 1
ATOM 831 C C . ILE A 1 105 ? -3.319 9.719 4.152 1.00 41.91 105 ILE A C 1
ATOM 833 O O . ILE A 1 105 ? -3.071 8.624 4.642 1.00 41.91 105 ILE A O 1
ATOM 837 N N . GLY A 1 106 ? -4.541 10.072 3.740 1.00 38.19 106 GLY A N 1
ATOM 838 C CA . GLY A 1 106 ? -5.798 9.355 3.991 1.00 38.19 106 GLY A CA 1
ATOM 839 C C . GLY A 1 106 ? -5.810 7.838 3.758 1.00 38.19 106 GLY A C 1
ATOM 840 O O . GLY A 1 106 ? -5.055 7.293 2.961 1.00 38.19 106 GLY A O 1
ATOM 841 N N . ALA A 1 107 ? -6.728 7.190 4.479 1.00 40.25 107 ALA A N 1
ATOM 842 C CA . ALA A 1 107 ? -6.959 5.754 4.619 1.00 40.25 107 ALA A CA 1
ATOM 843 C C . ALA A 1 107 ? -7.285 4.992 3.314 1.00 40.25 107 ALA A C 1
ATOM 845 O O . ALA A 1 107 ? -8.366 4.433 3.152 1.00 40.25 107 ALA A O 1
ATOM 846 N N . GLY A 1 108 ? -6.324 4.920 2.402 1.00 45.53 108 GLY A N 1
ATOM 847 C CA . GLY A 1 108 ? -6.202 3.872 1.399 1.00 45.53 108 GLY A CA 1
ATOM 848 C C . GLY A 1 108 ? -4.807 3.288 1.547 1.00 45.53 108 GLY A C 1
ATOM 849 O O . GLY A 1 108 ? -3.843 4.043 1.628 1.00 45.53 108 GLY A O 1
ATOM 850 N N . ALA A 1 109 ? -4.686 1.967 1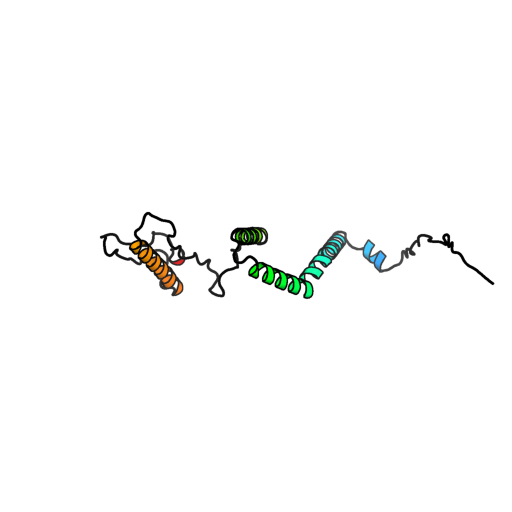.654 1.00 50.47 109 ALA A N 1
ATOM 851 C CA . ALA A 1 109 ? -3.394 1.299 1.735 1.00 50.47 109 ALA A CA 1
ATOM 852 C C . ALA A 1 109 ? -2.517 1.740 0.550 1.00 50.47 109 ALA A C 1
ATOM 854 O O . ALA A 1 109 ? -2.727 1.311 -0.584 1.00 50.47 109 ALA A O 1
ATOM 855 N N . VAL A 1 110 ? -1.563 2.643 0.794 1.00 53.53 110 VAL A N 1
ATOM 856 C CA . VAL A 1 110 ? -0.620 3.079 -0.233 1.00 53.53 110 VAL A CA 1
ATOM 857 C C . VAL A 1 110 ? 0.318 1.907 -0.462 1.00 53.53 110 VAL A C 1
ATOM 859 O O . VAL A 1 110 ? 1.247 1.680 0.311 1.00 53.53 110 VAL A O 1
ATOM 862 N N . LEU A 1 111 ? 0.040 1.127 -1.507 1.00 61.16 111 LEU A N 1
ATOM 863 C CA . LEU A 1 111 ? 0.994 0.157 -2.020 1.00 61.16 111 LEU A CA 1
ATOM 864 C C . LEU A 1 111 ? 2.274 0.939 -2.349 1.00 61.16 111 LEU A C 1
ATOM 866 O O . LEU A 1 111 ? 2.215 1.891 -3.138 1.00 61.16 111 LEU A O 1
ATOM 870 N N . PRO A 1 112 ? 3.414 0.615 -1.715 1.00 63.50 112 PRO A N 1
ATOM 871 C CA . PRO A 1 112 ? 4.657 1.285 -2.037 1.00 63.50 112 PRO A CA 1
ATOM 872 C C . PRO A 1 112 ? 4.929 1.056 -3.519 1.00 63.50 112 PRO A C 1
ATOM 874 O O . PRO A 1 112 ? 4.790 -0.067 -4.004 1.00 63.50 112 PRO A O 1
ATOM 877 N N . ILE A 1 113 ? 5.310 2.119 -4.229 1.00 67.56 113 ILE A N 1
ATOM 878 C CA . ILE A 1 113 ? 5.767 2.022 -5.615 1.00 67.56 113 ILE A CA 1
ATOM 879 C C . ILE A 1 113 ? 6.995 1.118 -5.569 1.00 67.56 113 ILE A C 1
ATOM 881 O O . ILE A 1 113 ? 8.067 1.532 -5.124 1.00 67.56 113 ILE A O 1
ATOM 885 N N . ALA A 1 114 ? 6.792 -0.156 -5.888 1.00 61.25 114 ALA A N 1
ATOM 886 C CA . ALA A 1 114 ? 7.790 -1.182 -5.689 1.00 61.25 114 ALA A CA 1
ATOM 887 C C . ALA A 1 114 ? 8.961 -0.884 -6.623 1.00 61.25 114 ALA A C 1
ATOM 889 O O . ALA A 1 114 ? 8.894 -1.141 -7.825 1.00 61.25 114 ALA A O 1
ATOM 890 N N . ASP A 1 115 ? 10.051 -0.342 -6.071 1.00 63.00 115 ASP A N 1
ATOM 891 C CA . ASP A 1 115 ? 11.330 -0.350 -6.761 1.00 63.00 115 ASP A CA 1
ATOM 892 C C . ASP A 1 115 ? 11.583 -1.805 -7.165 1.00 63.00 115 ASP A C 1
ATOM 894 O O . ASP A 1 115 ? 11.584 -2.683 -6.302 1.00 63.00 115 ASP A O 1
ATOM 898 N N . LEU A 1 116 ? 11.801 -2.071 -8.454 1.00 64.94 116 LEU A N 1
ATOM 899 C CA . LEU A 1 116 ? 12.163 -3.385 -9.003 1.00 64.94 116 LEU A CA 1
ATOM 900 C C . LEU A 1 116 ? 13.557 -3.850 -8.503 1.00 64.94 116 LEU A C 1
ATOM 902 O O . LEU A 1 116 ? 14.452 -4.171 -9.295 1.00 64.94 116 LEU A O 1
ATOM 906 N N . ARG A 1 117 ? 13.782 -3.845 -7.183 1.00 55.50 117 ARG A N 1
ATOM 907 C CA . ARG A 1 117 ? 14.998 -4.262 -6.486 1.00 55.50 117 ARG A CA 1
ATOM 908 C C . ARG A 1 117 ? 15.117 -5.772 -6.642 1.00 55.50 117 ARG A C 1
ATOM 910 O O . ARG A 1 117 ? 14.293 -6.522 -6.139 1.00 55.50 117 ARG A O 1
ATOM 917 N N . GLY A 1 118 ? 16.133 -6.204 -7.385 1.00 62.47 118 GLY A N 1
ATOM 918 C CA . GLY A 1 118 ? 16.441 -7.622 -7.598 1.00 62.47 118 GLY A CA 1
ATOM 919 C C . GLY A 1 118 ? 15.874 -8.253 -8.874 1.00 62.47 118 GLY A C 1
ATOM 920 O O . GLY A 1 118 ? 16.140 -9.423 -9.121 1.00 62.47 118 GLY A O 1
ATOM 921 N N . SER A 1 119 ? 15.140 -7.521 -9.723 1.00 66.94 119 SER A N 1
ATOM 922 C CA . SER A 1 119 ? 14.781 -8.052 -11.049 1.00 66.94 119 SER A CA 1
ATOM 923 C C . SER A 1 119 ? 15.924 -7.829 -12.039 1.00 66.94 119 SER A C 1
ATOM 925 O O . SER A 1 119 ? 16.047 -6.741 -12.595 1.00 66.94 119 SER A O 1
ATOM 927 N N . ASP A 1 120 ? 16.761 -8.830 -12.303 1.00 73.12 120 ASP A N 1
ATOM 928 C CA . ASP A 1 120 ? 17.839 -8.730 -13.310 1.00 73.12 120 ASP A CA 1
ATOM 929 C C . ASP A 1 120 ? 17.343 -8.806 -14.764 1.00 73.12 120 ASP A C 1
ATOM 931 O O . ASP A 1 120 ? 18.130 -8.733 -15.703 1.00 73.12 120 ASP A O 1
ATOM 935 N N . LYS A 1 121 ? 16.023 -8.893 -14.969 1.00 82.44 121 LYS A N 1
ATOM 936 C CA . LYS A 1 121 ? 15.405 -8.988 -16.299 1.00 82.44 121 LYS A CA 1
ATOM 937 C C . LYS A 1 121 ? 15.411 -7.673 -17.086 1.00 82.44 121 LYS A C 1
ATOM 939 O O . LYS A 1 121 ? 15.260 -7.712 -18.298 1.00 82.44 121 LYS A O 1
ATOM 944 N N . TYR A 1 122 ? 15.561 -6.532 -16.411 1.00 85.00 122 TYR A N 1
ATOM 945 C CA . TYR A 1 122 ? 15.419 -5.203 -17.017 1.00 85.00 122 TYR A CA 1
ATOM 946 C C . TYR A 1 122 ? 16.696 -4.376 -16.891 1.00 85.00 122 TYR A C 1
ATOM 948 O O . TYR A 1 122 ? 17.410 -4.447 -15.882 1.00 85.00 122 TYR A O 1
ATOM 956 N N . THR A 1 123 ? 16.945 -3.517 -17.879 1.00 89.25 123 THR A N 1
ATOM 957 C CA . THR A 1 123 ? 18.067 -2.571 -17.831 1.00 89.25 123 THR A CA 1
ATOM 958 C C . THR A 1 123 ? 17.861 -1.528 -16.726 1.00 89.25 123 THR A C 1
ATOM 960 O O . THR A 1 123 ? 16.742 -1.260 -16.282 1.00 89.25 123 THR A O 1
ATOM 963 N N . LYS A 1 124 ? 18.947 -0.891 -16.267 1.00 87.44 124 LYS A N 1
ATOM 964 C CA . LYS A 1 124 ? 18.864 0.178 -15.250 1.00 87.44 124 LYS A CA 1
ATOM 965 C C . LYS A 1 124 ? 17.952 1.327 -15.695 1.00 87.44 124 LYS A C 1
ATOM 967 O O . LYS A 1 124 ? 17.202 1.860 -14.880 1.00 87.44 124 LYS A O 1
ATOM 972 N N . LEU A 1 125 ? 18.019 1.689 -16.977 1.00 89.19 125 LEU A N 1
ATOM 973 C CA . LEU A 1 125 ? 17.217 2.765 -17.549 1.00 89.19 125 LEU A CA 1
ATOM 974 C C . LEU A 1 125 ? 15.735 2.392 -17.583 1.00 89.19 125 LEU A C 1
ATOM 976 O O . LEU A 1 125 ? 14.900 3.165 -17.125 1.00 89.19 125 LEU A O 1
ATOM 980 N N . GLU A 1 126 ? 15.409 1.186 -18.041 1.00 90.38 126 GLU A N 1
ATOM 981 C CA . GLU A 1 126 ? 14.030 0.709 -18.069 1.00 90.38 126 GLU A CA 1
ATOM 982 C C . GLU A 1 126 ? 13.413 0.646 -16.666 1.00 90.38 126 GLU A C 1
ATOM 984 O O . GLU A 1 126 ? 12.289 1.104 -16.476 1.00 90.38 126 GLU A O 1
ATOM 989 N N . LYS A 1 127 ? 14.154 0.162 -15.659 1.00 89.00 127 LYS A N 1
ATOM 990 C CA . LYS A 1 127 ? 13.695 0.169 -14.257 1.00 89.00 127 LYS A CA 1
ATOM 991 C C . LYS A 1 127 ? 13.329 1.575 -13.787 1.00 89.00 127 LYS A C 1
ATOM 993 O O . LYS A 1 127 ? 12.267 1.774 -13.205 1.00 89.00 127 LYS A O 1
ATOM 998 N N . LEU A 1 128 ? 14.187 2.557 -14.072 1.00 88.69 128 LEU A N 1
ATOM 999 C CA . LEU A 1 128 ? 13.933 3.954 -13.724 1.00 88.69 128 LEU A CA 1
ATOM 1000 C C . LEU A 1 128 ? 12.665 4.482 -14.407 1.00 88.69 128 LEU A C 1
ATOM 1002 O O . LEU A 1 128 ? 11.862 5.165 -13.774 1.00 88.69 128 LEU A O 1
ATOM 1006 N N . LEU A 1 129 ? 12.482 4.173 -15.691 1.00 92.00 129 LEU A N 1
ATOM 1007 C CA . LEU A 1 129 ? 11.311 4.592 -16.459 1.00 92.00 129 LEU A CA 1
ATOM 1008 C C . LEU A 1 129 ? 10.022 3.933 -15.946 1.00 92.00 129 LEU A C 1
ATOM 1010 O O . LEU A 1 129 ? 9.027 4.631 -15.767 1.00 92.00 129 LEU A O 1
ATOM 1014 N N . ARG A 1 130 ? 10.055 2.636 -15.617 1.00 90.94 130 ARG A N 1
ATOM 1015 C CA . ARG A 1 130 ? 8.936 1.912 -14.988 1.00 90.94 130 ARG A CA 1
ATOM 1016 C C . ARG A 1 130 ? 8.544 2.536 -13.645 1.00 90.94 130 ARG A C 1
ATOM 1018 O O . ARG A 1 130 ? 7.369 2.821 -13.439 1.00 90.94 130 ARG A O 1
ATOM 1025 N N . ASN A 1 131 ? 9.517 2.842 -12.784 1.00 89.81 131 ASN A N 1
ATOM 1026 C CA . ASN A 1 131 ? 9.268 3.499 -11.495 1.00 89.81 131 ASN A CA 1
ATOM 1027 C C . ASN A 1 131 ? 8.653 4.900 -11.661 1.00 89.81 131 ASN A C 1
ATOM 1029 O O . ASN A 1 131 ? 7.723 5.269 -10.942 1.00 89.81 131 ASN A O 1
ATOM 1033 N N . LYS A 1 132 ? 9.153 5.691 -12.620 1.00 91.50 132 LYS A N 1
ATOM 1034 C CA . LYS A 1 132 ? 8.603 7.021 -12.931 1.00 91.50 132 LYS A CA 1
ATOM 1035 C C . LYS A 1 132 ? 7.170 6.932 -13.447 1.00 91.50 132 LYS A C 1
ATOM 1037 O O . LYS A 1 132 ? 6.329 7.716 -13.019 1.00 91.50 132 LYS A O 1
ATOM 1042 N N . LEU A 1 133 ? 6.894 5.978 -14.334 1.00 93.12 133 LEU A N 1
ATOM 1043 C CA . LEU A 1 133 ? 5.553 5.760 -14.860 1.00 93.12 133 LEU A CA 1
ATOM 1044 C C . LEU A 1 133 ? 4.579 5.334 -13.750 1.00 93.12 133 LEU A C 1
ATOM 1046 O O . LEU A 1 133 ? 3.515 5.931 -13.629 1.00 93.12 133 LEU A O 1
ATOM 1050 N N . ALA A 1 134 ? 4.962 4.384 -12.891 1.00 91.50 134 ALA A N 1
ATOM 1051 C CA . ALA A 1 134 ? 4.152 3.971 -11.740 1.00 91.50 134 ALA A CA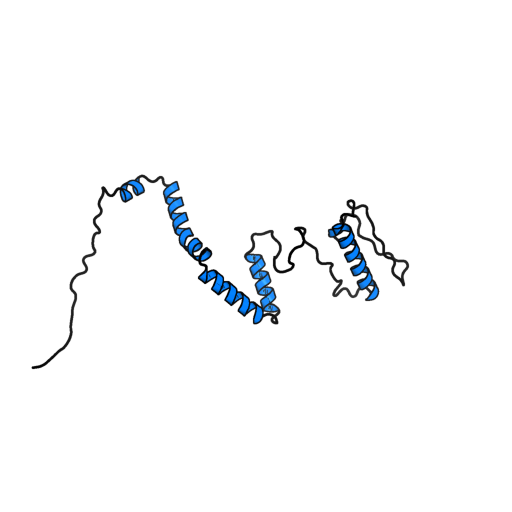 1
ATOM 1052 C C . ALA A 1 134 ? 3.863 5.144 -10.785 1.00 91.50 134 ALA A C 1
ATOM 1054 O O . ALA A 1 134 ? 2.728 5.354 -10.365 1.00 91.50 134 ALA A O 1
ATOM 1055 N N . SER A 1 135 ? 4.865 5.991 -10.527 1.00 90.88 135 SER A N 1
ATOM 1056 C CA . SER A 1 135 ? 4.696 7.209 -9.722 1.00 90.88 135 SER A CA 1
ATOM 1057 C C . SER A 1 135 ? 3.688 8.183 -10.339 1.00 90.88 135 SER A C 1
ATOM 1059 O O . SER A 1 135 ? 2.895 8.795 -9.626 1.00 90.88 135 SER A O 1
ATOM 1061 N N . LEU A 1 136 ? 3.689 8.320 -11.666 1.00 93.12 136 LEU A N 1
ATOM 1062 C CA . LEU A 1 136 ? 2.749 9.180 -12.379 1.00 93.12 136 LEU A CA 1
ATOM 1063 C C . LEU A 1 136 ? 1.307 8.661 -12.286 1.00 93.12 136 LEU A C 1
ATOM 1065 O O . LEU A 1 136 ? 0.401 9.468 -12.094 1.00 93.12 136 LEU A O 1
ATOM 1069 N N . TYR A 1 137 ? 1.092 7.343 -12.348 1.00 92.50 137 TYR A N 1
ATOM 1070 C CA . TYR A 1 137 ? -0.226 6.748 -12.095 1.00 92.50 137 TYR A CA 1
ATOM 1071 C C . TYR A 1 137 ? -0.743 7.095 -10.692 1.00 92.50 137 TYR A C 1
ATOM 1073 O O . TYR A 1 137 ? -1.872 7.566 -10.561 1.00 92.50 137 TYR A O 1
ATOM 1081 N N . ARG A 1 138 ? 0.106 6.981 -9.660 1.00 89.69 138 ARG A N 1
ATOM 1082 C CA . ARG A 1 138 ? -0.243 7.363 -8.278 1.00 89.69 138 ARG A CA 1
ATOM 1083 C C . ARG A 1 138 ? -0.610 8.833 -8.140 1.00 89.69 138 ARG A C 1
ATOM 1085 O O . ARG A 1 138 ? -1.569 9.159 -7.450 1.00 89.69 138 ARG A O 1
ATOM 1092 N N . LEU A 1 139 ? 0.135 9.718 -8.799 1.00 90.56 139 LEU A N 1
ATOM 1093 C CA . LEU A 1 139 ? -0.167 11.149 -8.796 1.00 90.56 139 LEU A CA 1
ATOM 1094 C C . LEU A 1 139 ? -1.487 11.446 -9.512 1.00 90.56 139 LEU A C 1
ATOM 1096 O O . LEU A 1 139 ? -2.298 12.208 -8.995 1.00 90.56 139 LEU A O 1
ATOM 1100 N N . ALA A 1 140 ? -1.731 10.830 -10.669 1.00 91.88 140 ALA A N 1
ATOM 1101 C CA . ALA A 1 140 ? -2.983 11.004 -11.398 1.00 91.88 140 ALA A CA 1
ATOM 1102 C C . ALA A 1 140 ? -4.199 10.522 -10.585 1.00 91.88 140 ALA A C 1
ATOM 1104 O O . ALA A 1 140 ? -5.239 11.179 -10.605 1.00 91.88 140 ALA A O 1
ATOM 1105 N N . ASP A 1 141 ? -4.062 9.425 -9.835 1.00 88.38 141 ASP A N 1
ATOM 1106 C CA . ASP A 1 141 ? -5.100 8.954 -8.909 1.00 88.38 141 ASP A CA 1
ATOM 1107 C C . ASP A 1 141 ? -5.306 9.917 -7.730 1.00 88.38 141 ASP A C 1
ATOM 1109 O O . ASP A 1 141 ? -6.436 10.284 -7.411 1.00 88.38 141 ASP A O 1
ATOM 1113 N N . LEU A 1 142 ? -4.214 10.418 -7.138 1.00 87.38 142 LEU A N 1
ATOM 1114 C CA . LEU A 1 142 ? -4.257 11.388 -6.038 1.00 87.38 142 LEU A CA 1
ATOM 1115 C C . LEU A 1 142 ? -5.028 12.659 -6.422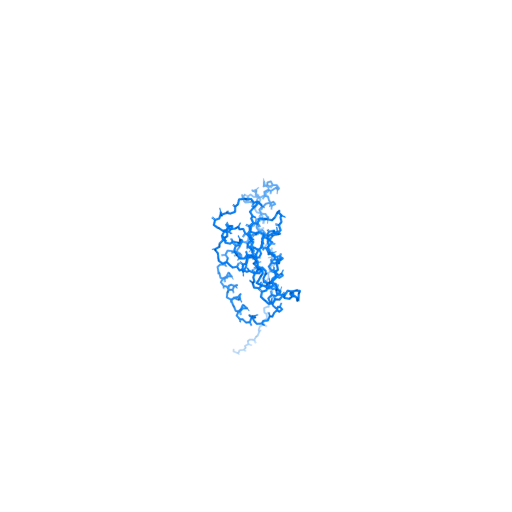 1.00 87.38 142 LEU A C 1
ATOM 1117 O O . LEU A 1 142 ? -5.807 13.174 -5.622 1.00 87.38 142 LEU A O 1
ATOM 1121 N N . PHE A 1 143 ? -4.840 13.148 -7.649 1.00 89.69 143 PHE A N 1
ATOM 1122 C CA . PHE A 1 143 ? -5.560 14.312 -8.168 1.00 89.69 143 PHE A CA 1
ATOM 1123 C C . PHE A 1 143 ? -6.948 13.988 -8.738 1.00 89.69 143 PHE A C 1
ATOM 1125 O O . PHE A 1 143 ? -7.606 14.889 -9.258 1.00 89.69 143 PHE A O 1
ATOM 1132 N N . GLN A 1 144 ? -7.411 12.736 -8.629 1.00 87.75 144 GLN A N 1
ATOM 1133 C CA . GLN A 1 144 ? -8.706 12.281 -9.146 1.00 87.75 144 GLN A CA 1
ATOM 1134 C C . GLN A 1 144 ? -8.860 12.534 -10.657 1.00 87.75 144 GLN A C 1
ATOM 1136 O O . GLN A 1 144 ? -9.936 12.869 -11.149 1.00 87.75 144 GLN A O 1
ATOM 1141 N N . TRP A 1 145 ? -7.762 12.409 -11.408 1.00 89.88 145 TRP A N 1
ATOM 1142 C CA . TRP A 1 145 ? -7.767 12.516 -12.871 1.00 89.88 145 TRP A CA 1
ATOM 1143 C C . TRP A 1 145 ? -8.107 11.184 -13.546 1.00 89.88 145 TRP A C 1
ATOM 1145 O O . TRP A 1 145 ? -8.413 11.155 -14.738 1.00 89.88 145 TRP A O 1
ATOM 1155 N N . SER A 1 146 ? -8.051 10.080 -12.799 1.00 85.12 146 SER A N 1
ATOM 1156 C CA . SER A 1 146 ? -8.474 8.760 -13.252 1.00 85.12 146 SER A CA 1
ATOM 1157 C C . SER A 1 146 ? -10.006 8.646 -13.265 1.00 85.12 146 SER A C 1
ATOM 1159 O O . SER A 1 146 ? -10.709 9.104 -12.369 1.00 85.12 146 SER A O 1
ATOM 1161 N N . GLN A 1 147 ? -10.542 8.004 -14.301 1.00 84.88 147 GLN A N 1
ATOM 1162 C CA . GLN A 1 147 ? -11.953 7.627 -14.430 1.00 84.88 147 GLN A CA 1
ATOM 1163 C C . GLN A 1 147 ? -12.069 6.110 -14.623 1.00 84.88 147 GLN A C 1
ATOM 1165 O O . GLN A 1 147 ? -12.021 5.601 -15.746 1.00 84.88 147 GLN A O 1
ATOM 1170 N N . GLY A 1 148 ? -12.188 5.372 -13.520 1.00 86.00 148 GLY A N 1
ATOM 1171 C CA . GLY A 1 148 ? -12.251 3.909 -13.551 1.00 86.00 148 GLY A CA 1
ATOM 1172 C C . GLY A 1 148 ? -11.007 3.272 -14.185 1.00 86.00 148 GLY A C 1
ATOM 1173 O O . GLY A 1 148 ? -9.893 3.765 -14.025 1.00 86.00 148 GLY A O 1
ATOM 1174 N N . ILE A 1 149 ? -11.205 2.176 -14.923 1.00 89.81 149 ILE A N 1
ATOM 1175 C CA . ILE A 1 149 ? -10.128 1.306 -15.440 1.00 89.81 149 ILE A CA 1
ATOM 1176 C C . ILE A 1 149 ? -9.743 1.557 -16.909 1.00 89.81 149 ILE A C 1
ATOM 1178 O O . ILE A 1 149 ? -8.899 0.849 -17.450 1.00 89.81 149 ILE A O 1
ATOM 1182 N N . TYR A 1 150 ? -10.375 2.525 -17.580 1.00 88.75 150 TYR A N 1
ATOM 1183 C CA . TYR A 1 150 ? -10.218 2.733 -19.030 1.00 88.75 150 TYR A CA 1
ATOM 1184 C C . TYR A 1 150 ? -9.107 3.717 -19.410 1.00 88.75 150 TYR A C 1
ATOM 1186 O O . TYR A 1 150 ? -8.854 3.941 -20.592 1.00 88.75 150 TYR A O 1
ATOM 1194 N N . ASN A 1 151 ? -8.468 4.343 -18.424 1.00 90.31 151 ASN A N 1
ATOM 1195 C CA . ASN A 1 151 ? -7.418 5.316 -18.686 1.00 90.31 151 ASN A CA 1
ATOM 1196 C C . ASN A 1 151 ? -6.069 4.620 -18.851 1.00 90.31 151 ASN A C 1
ATOM 1198 O O . ASN A 1 151 ? -5.780 3.613 -18.197 1.00 90.31 151 ASN A O 1
ATOM 1202 N N . HIS A 1 152 ? -5.236 5.206 -19.708 1.00 92.38 152 HIS A N 1
ATOM 1203 C CA . HIS A 1 152 ? -3.896 4.717 -19.982 1.00 92.38 152 HIS A CA 1
ATOM 1204 C C . HIS A 1 152 ? -2.900 5.873 -20.024 1.00 92.38 152 HIS A C 1
ATOM 1206 O O . HIS A 1 152 ? -3.176 6.931 -20.588 1.00 92.38 152 HIS A O 1
ATOM 1212 N N . ILE A 1 153 ? -1.719 5.650 -19.450 1.00 93.94 153 ILE A N 1
ATOM 1213 C CA . ILE A 1 153 ? -0.556 6.524 -19.577 1.00 93.94 153 ILE A CA 1
ATOM 1214 C C . ILE A 1 153 ? 0.553 5.673 -20.183 1.00 93.94 153 ILE A C 1
ATOM 1216 O O . ILE A 1 153 ? 0.937 4.648 -19.630 1.00 93.94 153 ILE A O 1
ATOM 1220 N N . THR A 1 154 ? 1.068 6.075 -21.337 1.00 94.94 154 THR A N 1
ATOM 1221 C CA . THR A 1 154 ? 2.088 5.294 -22.041 1.00 94.94 154 THR A CA 1
ATOM 1222 C C . THR A 1 154 ? 3.441 5.977 -21.991 1.00 94.94 154 THR A C 1
ATOM 1224 O O . THR A 1 154 ? 3.529 7.197 -22.130 1.00 94.94 154 THR A O 1
ATOM 1227 N N . LEU A 1 155 ? 4.504 5.188 -21.872 1.00 94.75 155 LEU A N 1
ATOM 1228 C CA . LEU A 1 155 ? 5.882 5.666 -21.944 1.00 94.75 155 LEU A CA 1
ATOM 1229 C C . LEU A 1 155 ? 6.668 4.819 -22.944 1.00 94.75 155 LEU A C 1
ATOM 1231 O O . LEU A 1 155 ? 6.771 3.607 -22.780 1.00 94.75 155 LEU A O 1
ATOM 1235 N N . ARG A 1 156 ? 7.233 5.452 -23.974 1.00 94.31 156 ARG A N 1
ATOM 1236 C CA . ARG A 1 156 ? 8.096 4.779 -24.954 1.00 94.31 156 ARG A CA 1
ATOM 1237 C C . ARG A 1 156 ? 9.513 4.635 -24.400 1.00 94.31 156 ARG A C 1
ATOM 1239 O O . ARG A 1 156 ? 10.036 5.587 -23.814 1.00 94.31 156 ARG A O 1
ATOM 1246 N N . LEU A 1 157 ? 10.137 3.473 -24.591 1.00 91.69 157 LEU A N 1
ATOM 1247 C CA . LEU A 1 157 ? 11.554 3.300 -24.265 1.00 91.69 157 LEU A CA 1
ATOM 1248 C C . LEU A 1 157 ? 12.433 4.035 -25.296 1.00 91.69 157 LEU A C 1
ATOM 1250 O O . LEU A 1 157 ? 12.105 4.053 -26.477 1.00 91.69 157 LEU A O 1
ATOM 1254 N N . PRO A 1 158 ? 13.556 4.646 -24.884 1.00 87.56 158 PRO A N 1
ATOM 1255 C CA . PRO A 1 158 ? 14.417 5.390 -25.806 1.00 87.56 158 PRO A CA 1
ATOM 1256 C C . PRO A 1 158 ? 15.126 4.499 -26.838 1.00 87.56 158 PRO A C 1
ATOM 1258 O O . PRO A 1 158 ? 15.327 4.940 -27.965 1.00 87.56 158 PRO A O 1
ATOM 1261 N N . ASP A 1 159 ? 15.445 3.254 -26.472 1.00 84.25 159 ASP A N 1
ATOM 1262 C CA . ASP A 1 159 ? 16.252 2.329 -27.286 1.00 84.25 159 ASP A CA 1
ATOM 1263 C C . ASP A 1 159 ? 15.445 1.126 -27.822 1.00 84.25 159 ASP A C 1
ATOM 1265 O O . ASP A 1 159 ? 16.020 0.149 -28.297 1.00 84.25 159 ASP A O 1
ATOM 1269 N N . SER A 1 160 ? 14.113 1.162 -27.711 1.00 84.94 160 SER A N 1
ATOM 1270 C CA . SER A 1 160 ? 13.211 0.080 -28.126 1.00 84.94 160 SER A CA 1
ATOM 1271 C C . SER A 1 160 ? 11.924 0.664 -28.714 1.00 84.94 160 SER A C 1
ATOM 1273 O O . SER A 1 160 ? 11.472 1.732 -28.304 1.00 84.94 160 SER A O 1
ATOM 1275 N N . ASP A 1 161 ? 11.303 -0.048 -29.655 1.00 90.31 161 ASP A N 1
ATOM 1276 C CA . ASP A 1 161 ? 9.958 0.287 -30.150 1.00 90.31 161 ASP A CA 1
ATOM 1277 C C . ASP A 1 161 ? 8.842 -0.202 -29.210 1.00 90.31 161 ASP A C 1
ATOM 1279 O O . ASP A 1 161 ? 7.653 -0.061 -29.495 1.00 90.31 161 ASP A O 1
ATOM 1283 N N . GLU A 1 162 ? 9.219 -0.738 -28.052 1.00 92.38 162 GLU A N 1
ATOM 1284 C CA . GLU A 1 162 ? 8.305 -1.134 -26.992 1.00 92.38 162 GLU A CA 1
ATOM 1285 C C . GLU A 1 162 ? 7.770 0.070 -26.201 1.00 92.38 162 GLU A C 1
ATOM 1287 O O . GLU A 1 162 ? 8.439 1.088 -25.978 1.00 92.38 162 GLU A O 1
ATOM 1292 N N . ILE A 1 163 ? 6.538 -0.087 -25.716 1.00 94.88 163 ILE A N 1
ATOM 1293 C CA . ILE A 1 163 ? 5.851 0.880 -24.864 1.00 94.88 163 ILE A CA 1
ATOM 1294 C C . ILE A 1 163 ? 5.531 0.257 -23.506 1.00 94.88 163 ILE A C 1
ATOM 1296 O O . ILE A 1 163 ? 5.142 -0.904 -23.400 1.00 94.88 163 ILE A O 1
ATOM 1300 N N . LEU A 1 164 ? 5.669 1.056 -22.456 1.00 93.19 164 LEU A N 1
ATOM 1301 C CA . LEU A 1 164 ? 5.185 0.737 -21.121 1.00 93.19 164 LEU A CA 1
ATOM 1302 C C . LEU A 1 164 ? 3.766 1.277 -20.974 1.00 93.19 164 LEU A C 1
ATOM 1304 O O . LEU A 1 164 ? 3.508 2.434 -21.308 1.00 93.19 164 LEU A O 1
ATOM 1308 N N . ILE A 1 165 ? 2.871 0.442 -20.460 1.00 94.56 165 ILE A N 1
ATOM 1309 C CA . ILE A 1 165 ? 1.460 0.748 -20.218 1.00 94.56 165 ILE A CA 1
ATOM 1310 C C . ILE A 1 165 ? 0.981 -0.029 -18.984 1.00 94.56 165 ILE A C 1
ATOM 1312 O O . ILE A 1 165 ? 1.549 -1.073 -18.650 1.00 94.56 165 ILE A O 1
ATOM 1316 N N . ASN A 1 166 ? -0.052 0.468 -18.302 1.00 92.06 166 ASN A N 1
ATOM 1317 C CA . ASN A 1 166 ? -0.712 -0.270 -17.229 1.00 92.06 166 ASN A CA 1
ATOM 1318 C C . ASN A 1 166 ? -1.397 -1.546 -17.750 1.00 92.06 166 ASN A C 1
ATOM 1320 O O . ASN A 1 166 ? -1.983 -1.528 -18.836 1.00 92.06 166 ASN A O 1
ATOM 1324 N N . PRO A 1 167 ? -1.404 -2.631 -16.956 1.00 90.25 167 PRO A N 1
ATOM 1325 C CA . PRO A 1 167 ? -2.274 -3.771 -17.205 1.00 90.25 167 PRO A CA 1
ATOM 1326 C C . PRO A 1 167 ? -3.747 -3.351 -17.186 1.00 90.25 167 PRO A C 1
ATOM 1328 O O . PRO A 1 167 ? -4.167 -2.530 -16.366 1.00 90.25 167 PRO A O 1
ATOM 1331 N N . PHE A 1 168 ? -4.539 -3.937 -18.080 1.00 91.19 168 PHE A N 1
ATOM 1332 C CA . PHE A 1 168 ? -5.977 -3.703 -18.107 1.00 91.19 168 PHE A CA 1
ATOM 1333 C C . PHE A 1 168 ? -6.655 -4.302 -16.868 1.00 91.19 168 PHE A C 1
ATOM 1335 O O . PHE A 1 168 ? -6.321 -5.409 -16.448 1.00 91.19 168 PHE A O 1
ATOM 1342 N N . GLY A 1 169 ? -7.630 -3.579 -16.313 1.00 89.06 169 GLY A N 1
ATOM 1343 C CA . GLY A 1 169 ? -8.403 -4.008 -15.144 1.00 89.06 169 GLY A CA 1
ATOM 1344 C C . GLY A 1 169 ? -7.852 -3.544 -13.795 1.00 89.06 169 GLY A C 1
ATOM 1345 O O . GLY A 1 169 ? -8.534 -3.742 -12.797 1.00 89.06 169 GLY A O 1
ATOM 1346 N N . LEU A 1 170 ? -6.681 -2.899 -13.766 1.00 88.56 170 LEU A N 1
ATOM 1347 C CA . LEU A 1 170 ? -6.137 -2.269 -12.562 1.00 88.56 170 LEU A CA 1
ATOM 1348 C C . LEU A 1 170 ? -6.483 -0.778 -12.508 1.00 88.56 170 LEU A C 1
ATOM 1350 O O . LEU A 1 170 ? -6.395 -0.064 -13.513 1.00 88.56 170 LEU A O 1
ATOM 1354 N N . LEU A 1 171 ? -6.839 -0.310 -11.317 1.00 89.12 171 LEU A N 1
ATOM 1355 C CA . LEU A 1 171 ? -6.979 1.101 -10.984 1.00 89.12 171 LEU A CA 1
ATOM 1356 C C . LEU A 1 171 ? -5.599 1.745 -10.810 1.00 89.12 171 LEU A C 1
ATOM 1358 O O . LEU A 1 171 ? -4.593 1.085 -10.563 1.00 89.12 171 LEU A O 1
ATOM 1362 N N . TYR A 1 172 ? -5.531 3.070 -10.923 1.00 90.19 172 TYR A N 1
ATOM 1363 C CA . TYR A 1 172 ? -4.254 3.790 -10.893 1.00 90.19 172 TYR A CA 1
ATOM 1364 C C . TYR A 1 172 ? -3.538 3.716 -9.531 1.00 90.19 172 TYR A C 1
ATOM 1366 O O . TYR A 1 172 ? -2.310 3.754 -9.490 1.00 90.19 172 TYR A O 1
ATOM 1374 N N . HIS A 1 173 ? -4.268 3.536 -8.426 1.00 86.25 173 HIS A N 1
ATOM 1375 C CA . HIS A 1 173 ? -3.694 3.230 -7.107 1.00 86.25 173 HIS A CA 1
ATOM 1376 C C . HIS A 1 173 ? -3.339 1.749 -6.900 1.00 86.25 173 HIS A C 1
ATOM 1378 O O . HIS A 1 173 ? -2.945 1.358 -5.800 1.00 86.25 173 HIS A O 1
ATOM 1384 N N . GLU A 1 174 ? -3.486 0.898 -7.907 1.00 86.06 174 GLU A N 1
ATOM 1385 C CA . GLU A 1 174 ? -3.041 -0.500 -7.855 1.00 86.06 174 GLU A CA 1
ATOM 1386 C C . GLU A 1 174 ? -1.735 -0.709 -8.632 1.00 86.06 174 GLU A C 1
ATOM 1388 O O . GLU A 1 174 ? -1.093 -1.744 -8.473 1.00 86.06 174 GLU A O 1
ATOM 1393 N N . ILE A 1 175 ? -1.318 0.293 -9.418 1.00 85.38 175 ILE A N 1
ATOM 1394 C CA . ILE A 1 175 ? -0.062 0.317 -10.187 1.00 85.38 175 ILE A CA 1
ATOM 1395 C C . ILE A 1 175 ? 1.132 0.642 -9.298 1.00 85.38 175 ILE A C 1
ATOM 1397 O O . ILE A 1 175 ? 2.151 -0.070 -9.378 1.00 85.38 175 ILE A O 1
#

Organism: NCBI:txid637853

InterPro domains:
  IPR001303 Class II aldolase/adducin N-terminal [PF00596] (132-175)
  IPR036409 Class II aldolase/adducin N-terminal domain superfamily [G3DSA:3.40.225.10] (118-175)
  IPR036409 Class II aldolase/adducin N-terminal domain superfamily [SSF53639] (126-175)
  IPR051017 Aldolase class II Adducin subfamily [PTHR10672] (20-175)

Radius of gyration: 34.24 Å; chains: 1; bounding box: 53×33×120 Å